Protein AF-A0A2V6M8V3-F1 (afdb_monomer_lite)

Foldseek 3Di:
DDDPVQQLLVLLVVLLVCLVVLVLVSSLVSLVSSLVSCPCVVPVPSNLVSLQSNLVSCVSSVNPVSSVVSLVVSCPRPPNVVCPDPVNSVVD

Secondary structure (DSSP, 8-state):
----TT-HHHHHHHHHHHHHTT-HHHHHHHHHHHHHHS-TTT-HHHHHHHHHHHHHHHHHTT-HHHHHHHHHHHHTSTTHHHH--HHHHH--

Radius of gyration: 12.33 Å; chains: 1; bounding box: 29×24×32 Å

Sequence (92 aa):
MQAQPDYGPALCVLGLIDAALGRKDLALDEGRRAIALTPLEKDVANGSCVLQYFAITAAWASDKELALQQLEAGLRAPSASIMLSYGALKLL

Structure (mmC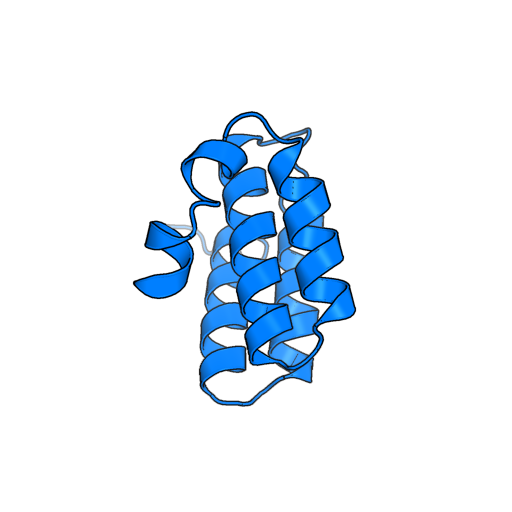IF, N/CA/C/O backbone):
data_AF-A0A2V6M8V3-F1
#
_entry.id   AF-A0A2V6M8V3-F1
#
loop_
_atom_site.group_PDB
_atom_site.id
_atom_site.type_symbol
_atom_site.label_atom_id
_atom_site.label_alt_id
_atom_site.label_comp_id
_atom_site.label_asym_id
_atom_site.label_entity_id
_atom_site.label_seq_id
_atom_site.pdbx_PDB_ins_code
_atom_site.Cartn_x
_atom_site.Cartn_y
_atom_site.Cartn_z
_atom_site.occupancy
_atom_site.B_iso_or_equiv
_atom_site.auth_seq_id
_atom_site.auth_comp_id
_atom_site.auth_asym_id
_atom_site.auth_atom_id
_atom_site.pdbx_PDB_model_num
ATOM 1 N N . MET A 1 1 ? -3.969 15.291 -21.113 1.00 51.00 1 MET A N 1
ATOM 2 C CA . MET A 1 1 ? -3.572 14.178 -20.227 1.00 51.00 1 MET A CA 1
ATOM 3 C C . MET A 1 1 ? -4.662 13.130 -20.294 1.00 51.00 1 MET A C 1
ATOM 5 O O . MET A 1 1 ? -5.817 13.477 -20.092 1.00 51.00 1 MET A O 1
ATOM 9 N N . GLN A 1 2 ? -4.325 11.903 -20.672 1.00 54.50 2 GLN A N 1
ATOM 10 C CA . GLN A 1 2 ? -5.289 10.808 -20.756 1.00 54.50 2 GLN A CA 1
ATOM 11 C C . GLN A 1 2 ? -5.380 10.170 -19.368 1.00 54.50 2 GLN A C 1
ATOM 13 O O . GLN A 1 2 ? -4.343 9.887 -18.770 1.00 54.50 2 GLN A O 1
ATOM 18 N N . ALA A 1 3 ? -6.589 10.007 -18.828 1.00 60.19 3 ALA A N 1
ATOM 19 C CA . ALA A 1 3 ? -6.761 9.295 -17.568 1.00 60.19 3 ALA A CA 1
ATOM 20 C C . ALA A 1 3 ? -6.257 7.857 -17.758 1.00 60.19 3 ALA A C 1
ATOM 22 O O . ALA A 1 3 ? -6.699 7.168 -18.676 1.00 60.19 3 ALA A O 1
ATOM 23 N N . GLN A 1 4 ? -5.311 7.431 -16.923 1.00 66.88 4 GLN A N 1
ATOM 24 C CA . GLN A 1 4 ? -4.862 6.046 -16.840 1.00 66.88 4 GLN A CA 1
ATOM 25 C C . GLN A 1 4 ? -5.513 5.434 -15.595 1.00 66.88 4 GLN A C 1
ATOM 27 O O . GLN A 1 4 ? -4.918 5.480 -14.519 1.00 66.88 4 GLN A O 1
ATOM 32 N N . PRO A 1 5 ? -6.752 4.915 -15.705 1.00 66.00 5 PRO A N 1
ATOM 33 C CA . PRO A 1 5 ? -7.469 4.337 -14.564 1.00 66.00 5 PRO A CA 1
ATOM 34 C C . PRO A 1 5 ? -6.744 3.128 -13.949 1.00 66.00 5 PRO A C 1
ATOM 36 O O . PRO A 1 5 ? -7.041 2.751 -12.820 1.00 66.00 5 PRO A O 1
ATOM 39 N N . ASP A 1 6 ? -5.769 2.568 -14.669 1.00 78.44 6 ASP A N 1
ATOM 40 C CA . ASP A 1 6 ? -4.923 1.452 -14.250 1.00 78.44 6 ASP A CA 1
ATOM 41 C C . ASP A 1 6 ? -3.473 1.879 -13.945 1.00 78.44 6 ASP A C 1
ATOM 43 O O . ASP A 1 6 ? -2.546 1.072 -14.011 1.00 78.44 6 ASP A O 1
ATOM 47 N N . TYR A 1 7 ? -3.240 3.154 -13.613 1.00 86.31 7 TYR A N 1
ATOM 48 C CA . TYR A 1 7 ? -1.927 3.599 -13.146 1.00 86.31 7 TYR A CA 1
ATOM 49 C C . TYR A 1 7 ? -1.717 3.196 -11.681 1.00 86.31 7 TYR A C 1
ATOM 51 O O . TYR A 1 7 ? -2.178 3.868 -10.755 1.00 86.31 7 TYR A O 1
ATOM 59 N N . GLY A 1 8 ? -1.011 2.083 -11.474 1.00 87.38 8 GLY A N 1
ATOM 60 C CA . GLY A 1 8 ? -0.793 1.479 -10.157 1.00 87.38 8 GLY A CA 1
ATOM 61 C C . GLY A 1 8 ? -0.282 2.435 -9.066 1.00 87.38 8 GLY A C 1
ATOM 62 O O . GLY A 1 8 ? -0.844 2.414 -7.971 1.00 87.38 8 GLY A O 1
ATOM 63 N N . PRO A 1 9 ? 0.684 3.340 -9.320 1.00 88.44 9 PRO A N 1
ATOM 64 C CA . PRO A 1 9 ? 1.152 4.274 -8.296 1.00 88.44 9 PRO A CA 1
ATOM 65 C C . PRO A 1 9 ? 0.063 5.213 -7.759 1.00 88.44 9 PRO A C 1
ATOM 67 O O . PRO A 1 9 ? 0.058 5.511 -6.568 1.00 88.44 9 PRO A O 1
ATOM 70 N N . ALA A 1 10 ? -0.896 5.640 -8.590 1.00 90.06 10 ALA A N 1
ATOM 71 C CA . ALA A 1 10 ? -2.007 6.471 -8.119 1.00 90.06 10 ALA A CA 1
ATOM 72 C C . ALA A 1 10 ? -2.964 5.689 -7.204 1.00 90.06 10 ALA A C 1
ATOM 74 O O . ALA A 1 10 ? -3.402 6.222 -6.186 1.00 90.06 10 ALA A O 1
ATOM 75 N N . LEU A 1 11 ? -3.237 4.420 -7.524 1.00 91.69 11 LEU A N 1
ATOM 76 C CA . LEU A 1 11 ? -4.038 3.536 -6.667 1.00 91.69 11 LEU A CA 1
ATOM 77 C C . LEU A 1 11 ? -3.351 3.264 -5.325 1.00 91.69 11 LEU A C 1
ATOM 79 O O . LEU A 1 11 ? -4.016 3.177 -4.300 1.00 91.69 11 LEU A O 1
ATOM 83 N N . CYS A 1 12 ? -2.020 3.189 -5.306 1.00 93.56 12 CYS A N 1
ATOM 84 C CA . CYS A 1 12 ? -1.270 3.010 -4.065 1.00 93.56 12 CYS A CA 1
ATOM 85 C C . CYS A 1 12 ? -1.430 4.207 -3.113 1.00 93.56 12 CYS A C 1
ATOM 87 O O . CYS A 1 12 ? -1.634 4.033 -1.912 1.00 93.56 1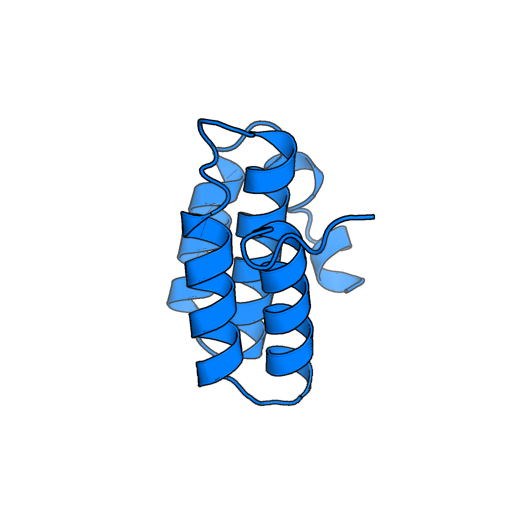2 CYS A O 1
ATOM 89 N N . VAL A 1 13 ? -1.392 5.428 -3.659 1.00 91.31 13 VAL A N 1
ATOM 90 C CA . VAL A 1 13 ? -1.633 6.657 -2.888 1.00 91.31 13 VAL A CA 1
ATOM 91 C C . VAL A 1 13 ? -3.076 6.721 -2.382 1.00 91.31 13 VAL A C 1
ATOM 93 O O . VAL A 1 13 ? -3.293 7.138 -1.246 1.00 91.31 13 VAL A O 1
ATOM 96 N N . LEU A 1 14 ? -4.053 6.284 -3.184 1.00 92.88 14 LEU A N 1
ATOM 97 C CA . LEU A 1 14 ? -5.451 6.211 -2.753 1.00 92.88 14 LEU A CA 1
ATOM 98 C C . LEU A 1 14 ? -5.616 5.257 -1.561 1.00 92.88 14 LEU A C 1
ATOM 100 O O . LEU A 1 14 ? -6.157 5.670 -0.536 1.00 92.88 14 LEU A O 1
ATOM 104 N N . GLY A 1 15 ? -4.994 4.075 -1.622 1.00 93.88 15 GLY A N 1
ATOM 105 C CA . GLY A 1 15 ? -5.033 3.121 -0.516 1.00 93.88 15 GLY A CA 1
ATOM 106 C C . GLY A 1 15 ? -4.388 3.662 0.765 1.00 93.88 15 GLY A C 1
ATOM 107 O O . GLY A 1 15 ? -4.875 3.422 1.866 1.00 93.88 15 GLY A O 1
ATOM 108 N N . LEU A 1 16 ? -3.319 4.453 0.655 1.00 93.25 16 LEU A N 1
ATOM 109 C CA . LEU A 1 16 ? -2.724 5.179 1.786 1.00 93.25 16 LEU A CA 1
ATOM 110 C C . LEU A 1 16 ? -3.710 6.161 2.438 1.00 93.25 16 LEU A C 1
ATOM 112 O O . LEU A 1 16 ? -3.847 6.184 3.663 1.00 93.25 16 LEU A O 1
ATOM 116 N N . ILE A 1 17 ? -4.405 6.958 1.622 1.00 93.62 17 ILE A N 1
ATOM 117 C CA . ILE A 1 17 ? -5.411 7.923 2.086 1.00 93.62 17 ILE A CA 1
ATOM 118 C C . ILE A 1 17 ? -6.569 7.189 2.762 1.00 93.62 17 ILE A C 1
ATOM 120 O O . ILE A 1 17 ? -6.982 7.562 3.859 1.00 93.62 17 ILE A O 1
ATOM 124 N N . ASP A 1 18 ? -7.071 6.122 2.148 1.00 95.88 18 ASP A N 1
ATOM 125 C CA . ASP A 1 18 ? -8.180 5.356 2.700 1.00 95.88 18 ASP A CA 1
ATOM 126 C C . ASP A 1 18 ? -7.796 4.639 4.001 1.00 95.88 18 ASP A C 1
ATOM 128 O O . ASP A 1 18 ? -8.592 4.628 4.944 1.00 95.88 18 ASP A O 1
ATOM 132 N N . ALA A 1 19 ? -6.558 4.152 4.134 1.00 94.94 19 ALA A N 1
ATOM 133 C CA . ALA A 1 19 ? -6.064 3.623 5.402 1.00 94.94 19 ALA A CA 1
ATOM 134 C C . ALA A 1 19 ? -6.000 4.707 6.490 1.00 94.94 19 ALA A C 1
ATOM 136 O O . ALA A 1 19 ? -6.438 4.455 7.615 1.00 94.94 19 ALA A O 1
ATOM 137 N N . ALA A 1 20 ? -5.538 5.919 6.160 1.00 91.75 20 ALA A N 1
ATOM 138 C CA . ALA A 1 20 ? -5.531 7.054 7.089 1.00 91.75 20 ALA A CA 1
ATOM 139 C C . ALA A 1 20 ? -6.947 7.472 7.528 1.00 91.75 20 ALA A C 1
ATOM 141 O O . ALA A 1 20 ? -7.149 7.896 8.665 1.00 91.75 20 ALA A O 1
ATOM 142 N N . LEU A 1 21 ? -7.942 7.314 6.649 1.00 95.88 21 LEU A N 1
ATOM 143 C CA . LEU A 1 21 ? -9.359 7.560 6.941 1.00 95.88 21 LEU A CA 1
ATOM 144 C C . LEU A 1 21 ? -10.054 6.386 7.658 1.00 95.88 21 LEU A C 1
ATOM 146 O O . LEU A 1 21 ? -11.243 6.476 7.966 1.00 95.88 21 LEU A O 1
ATOM 150 N N . GLY A 1 22 ? -9.348 5.281 7.920 1.00 93.94 22 GLY A N 1
ATOM 151 C CA . GLY A 1 22 ? -9.891 4.092 8.582 1.00 93.94 22 GLY A CA 1
ATOM 152 C C . GLY A 1 22 ? -10.702 3.158 7.674 1.00 93.94 22 GLY A C 1
ATOM 153 O O . GLY A 1 22 ? -11.353 2.239 8.170 1.00 93.94 22 GLY A O 1
ATOM 154 N N . ARG A 1 23 ? -10.659 3.345 6.351 1.00 97.00 23 ARG A N 1
ATOM 155 C CA . ARG A 1 23 ? -11.324 2.505 5.337 1.00 97.00 23 ARG A CA 1
ATOM 156 C C . ARG A 1 23 ? -10.435 1.324 4.949 1.00 97.00 23 ARG A C 1
ATOM 158 O O . ARG A 1 23 ? -9.947 1.212 3.830 1.00 97.00 23 ARG A O 1
ATOM 165 N N . LYS A 1 24 ? -10.202 0.452 5.923 1.00 95.19 24 LYS A N 1
ATOM 166 C CA . LYS A 1 24 ? -9.156 -0.580 5.887 1.00 95.19 24 LYS A CA 1
ATOM 167 C C . LYS A 1 24 ? -9.270 -1.548 4.709 1.00 95.19 24 LYS A C 1
ATOM 169 O O . LYS A 1 24 ? -8.286 -1.755 4.011 1.00 95.19 24 LYS A O 1
ATOM 174 N N . ASP A 1 25 ? -10.452 -2.114 4.477 1.00 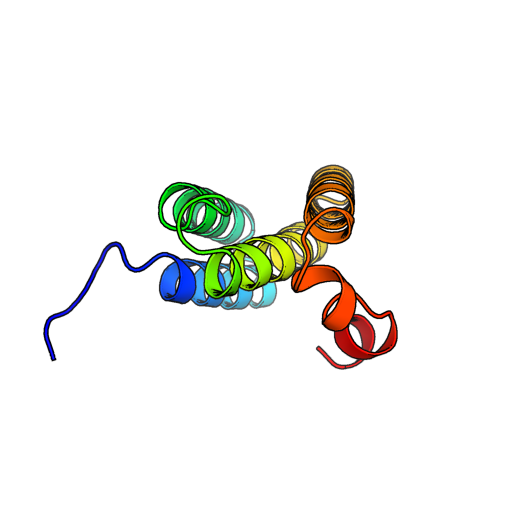95.19 25 ASP A N 1
ATOM 175 C CA . ASP A 1 25 ? -10.632 -3.131 3.432 1.00 95.19 25 ASP A CA 1
ATOM 176 C C . ASP A 1 25 ? -10.423 -2.539 2.034 1.00 95.19 25 ASP A C 1
ATOM 178 O O . ASP A 1 25 ? -9.707 -3.111 1.215 1.00 95.19 25 ASP A O 1
ATOM 182 N N . LEU A 1 26 ? -10.970 -1.340 1.801 1.00 95.50 26 LEU A N 1
ATOM 183 C CA . LEU A 1 26 ? -10.801 -0.606 0.546 1.00 95.50 26 LEU A CA 1
ATOM 184 C C . LEU A 1 26 ? -9.326 -0.279 0.291 1.00 95.50 26 LEU A C 1
ATOM 186 O O . LEU A 1 26 ? -8.803 -0.551 -0.786 1.00 95.50 26 LEU A O 1
ATOM 190 N N . ALA A 1 27 ? -8.640 0.214 1.321 1.00 95.62 27 ALA A N 1
ATOM 191 C CA . ALA A 1 27 ? -7.225 0.533 1.259 1.00 95.62 27 ALA A CA 1
ATOM 192 C C . ALA A 1 27 ? -6.353 -0.674 0.876 1.00 95.62 27 ALA A C 1
ATOM 194 O O . ALA A 1 27 ? -5.407 -0.553 0.090 1.00 95.62 27 ALA A O 1
ATOM 195 N N . LEU A 1 28 ? -6.674 -1.854 1.418 1.00 95.38 28 LEU A N 1
ATOM 196 C CA . LEU A 1 28 ? -5.960 -3.087 1.102 1.00 95.38 28 LEU A CA 1
ATOM 197 C C . LEU A 1 28 ? -6.237 -3.562 -0.328 1.00 95.38 28 LEU A C 1
ATOM 199 O O . LEU A 1 28 ? -5.297 -3.964 -1.016 1.00 95.38 28 LEU A O 1
ATOM 203 N N . ASP A 1 29 ? -7.485 -3.500 -0.790 1.00 95.44 29 ASP A N 1
ATOM 204 C CA . ASP A 1 29 ? -7.851 -3.886 -2.157 1.00 95.44 29 ASP A CA 1
ATOM 205 C C . ASP A 1 29 ? -7.164 -3.001 -3.204 1.00 95.44 29 ASP A C 1
ATOM 207 O O . ASP A 1 29 ? -6.568 -3.501 -4.166 1.00 95.44 29 ASP A O 1
ATOM 211 N N . GLU A 1 30 ? -7.168 -1.687 -2.992 1.00 94.69 30 GLU A N 1
ATOM 212 C CA . GLU A 1 30 ? -6.496 -0.728 -3.870 1.00 94.69 30 GLU A CA 1
ATOM 213 C C . GLU A 1 30 ? -4.984 -0.943 -3.903 1.00 94.69 30 GLU A C 1
ATOM 215 O O . GLU A 1 30 ? -4.376 -0.959 -4.976 1.00 94.69 30 GLU A O 1
ATOM 220 N N . GLY A 1 31 ? -4.378 -1.190 -2.742 1.00 93.69 31 GLY A N 1
ATOM 221 C CA . GLY A 1 31 ? -2.957 -1.487 -2.633 1.00 93.69 31 GLY A CA 1
ATOM 222 C C . GLY A 1 31 ? -2.547 -2.788 -3.334 1.00 93.69 31 GLY A C 1
ATOM 223 O O . GLY A 1 31 ? -1.551 -2.812 -4.061 1.00 93.69 31 GLY A O 1
ATOM 224 N N . ARG A 1 32 ? -3.345 -3.860 -3.217 1.00 94.44 32 ARG A N 1
ATOM 225 C CA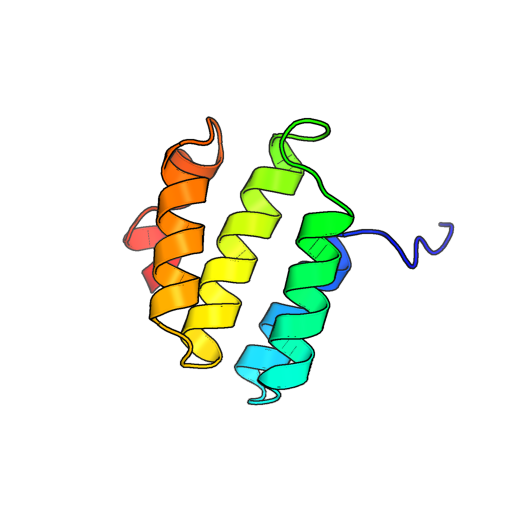 . ARG A 1 32 ? -3.109 -5.112 -3.965 1.00 94.44 32 ARG A CA 1
ATOM 226 C C . ARG A 1 32 ? -3.210 -4.888 -5.471 1.00 94.44 32 ARG A C 1
ATOM 228 O O . ARG A 1 32 ? -2.383 -5.402 -6.227 1.00 94.44 32 ARG A O 1
ATOM 235 N N . ARG A 1 33 ? -4.188 -4.095 -5.915 1.00 94.75 33 ARG A N 1
ATOM 236 C CA . ARG A 1 33 ? -4.339 -3.739 -7.331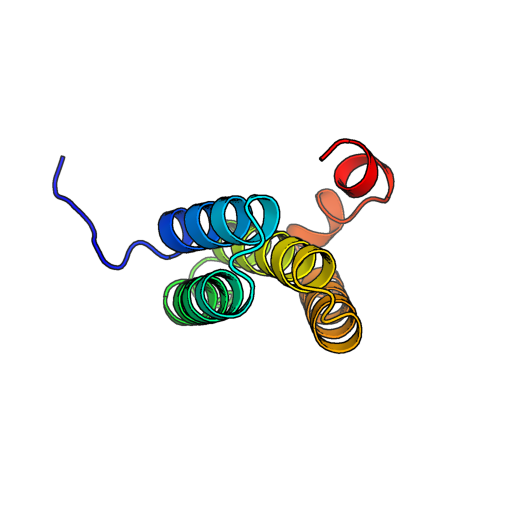 1.00 94.75 33 ARG A CA 1
ATOM 237 C C . ARG A 1 33 ? -3.161 -2.898 -7.827 1.00 94.75 33 ARG A C 1
ATOM 239 O O . ARG A 1 33 ? -2.679 -3.139 -8.931 1.00 94.75 33 ARG A O 1
ATOM 246 N N . ALA A 1 34 ? -2.650 -1.978 -7.012 1.00 94.56 34 ALA A N 1
ATOM 247 C CA . ALA A 1 34 ? -1.460 -1.197 -7.335 1.00 94.56 34 ALA A CA 1
ATOM 248 C C . ALA A 1 34 ? -0.226 -2.082 -7.571 1.00 94.56 34 ALA A C 1
ATOM 250 O O . ALA A 1 34 ? 0.481 -1.879 -8.563 1.00 94.56 34 ALA A O 1
ATOM 251 N N . ILE A 1 35 ? -0.006 -3.087 -6.713 1.00 92.25 35 ILE A N 1
ATOM 252 C CA . ILE A 1 35 ? 1.077 -4.076 -6.867 1.00 92.25 35 ILE A CA 1
ATOM 253 C C . ILE A 1 35 ? 0.909 -4.867 -8.167 1.00 92.25 35 ILE A C 1
ATOM 255 O O . ILE A 1 35 ? 1.860 -5.003 -8.932 1.00 92.25 35 ILE A O 1
ATOM 259 N N . ALA A 1 36 ? -0.303 -5.348 -8.457 1.00 92.88 36 ALA A N 1
ATOM 260 C CA . ALA A 1 36 ? -0.574 -6.108 -9.678 1.00 92.88 36 ALA A CA 1
ATOM 261 C C . ALA A 1 36 ? -0.329 -5.288 -10.960 1.00 92.88 36 ALA A C 1
ATOM 263 O O . ALA A 1 36 ? 0.143 -5.823 -11.964 1.00 92.88 36 ALA A O 1
ATOM 264 N N . LEU A 1 37 ? -0.635 -3.987 -10.923 1.00 93.50 37 LEU A N 1
ATOM 265 C CA . LEU A 1 37 ? -0.443 -3.056 -12.039 1.00 93.50 37 LEU A CA 1
ATOM 266 C C . LEU A 1 37 ? 0.991 -2.529 -12.156 1.00 93.50 37 LEU A C 1
ATOM 268 O O . LEU A 1 37 ? 1.374 -2.060 -13.227 1.00 93.50 37 LEU A O 1
ATOM 272 N N . THR A 1 38 ? 1.794 -2.649 -11.094 1.00 91.75 38 THR A N 1
ATOM 273 C CA . THR A 1 38 ? 3.190 -2.185 -11.059 1.00 91.75 38 THR A CA 1
ATOM 274 C C . THR A 1 38 ? 4.144 -3.317 -10.660 1.00 91.75 38 THR A C 1
ATOM 276 O O . THR A 1 38 ? 4.759 -3.250 -9.593 1.00 91.75 38 THR A O 1
ATOM 279 N N . PRO A 1 39 ? 4.289 -4.376 -11.485 1.00 89.00 39 PRO A N 1
ATOM 280 C CA . PRO A 1 39 ? 5.198 -5.470 -11.168 1.00 89.00 39 PRO A CA 1
ATOM 281 C C . PRO A 1 39 ? 6.632 -4.955 -11.047 1.00 89.00 39 PRO A C 1
ATOM 283 O O . PRO A 1 39 ? 7.130 -4.278 -11.955 1.00 89.00 39 PRO A O 1
ATOM 286 N N . LEU A 1 40 ? 7.300 -5.306 -9.948 1.00 85.25 40 LEU A N 1
ATOM 287 C CA . LEU A 1 40 ? 8.658 -4.856 -9.643 1.00 85.25 40 LEU A CA 1
ATOM 288 C C . LEU A 1 40 ? 9.644 -5.205 -10.767 1.00 85.25 40 LEU A C 1
ATOM 290 O O . LEU A 1 40 ? 10.541 -4.426 -11.069 1.00 85.25 40 LEU A O 1
ATOM 294 N N . GLU A 1 41 ? 9.457 -6.350 -11.424 1.00 86.62 41 GLU A N 1
ATOM 295 C CA . GLU A 1 41 ? 10.315 -6.838 -12.506 1.00 86.62 41 GLU A CA 1
ATOM 296 C C . GLU A 1 41 ? 10.212 -5.989 -13.780 1.00 86.62 41 GLU A C 1
ATOM 298 O O . GLU A 1 41 ? 11.117 -6.016 -14.613 1.00 86.62 41 GLU A O 1
ATOM 303 N N . LYS A 1 42 ? 9.103 -5.258 -13.955 1.00 87.75 42 LYS A N 1
ATOM 304 C CA . LYS A 1 42 ? 8.840 -4.422 -15.136 1.00 87.75 42 LYS A CA 1
ATOM 305 C C . LYS A 1 42 ? 9.186 -2.958 -14.905 1.00 87.75 42 LYS A C 1
ATOM 307 O O . LYS A 1 42 ? 9.600 -2.283 -15.842 1.00 87.75 42 LYS A O 1
ATOM 312 N N . ASP A 1 43 ? 9.008 -2.479 -13.679 1.00 87.88 43 ASP A N 1
ATOM 313 C CA . ASP A 1 43 ? 9.311 -1.109 -13.281 1.00 87.88 43 ASP A CA 1
ATOM 314 C C . ASP A 1 43 ? 9.827 -1.104 -11.842 1.00 87.88 43 ASP A C 1
ATOM 316 O O . ASP A 1 43 ? 9.068 -1.011 -10.876 1.00 87.88 43 ASP A O 1
ATOM 320 N N . VAL A 1 44 ? 11.146 -1.229 -11.700 1.00 84.50 44 VAL A N 1
ATOM 321 C CA . VAL A 1 44 ? 11.795 -1.328 -10.386 1.00 84.50 44 VAL A CA 1
ATOM 322 C C . VAL A 1 44 ? 11.582 -0.056 -9.566 1.00 84.50 44 VAL A C 1
ATOM 324 O O . VAL A 1 44 ? 11.429 -0.139 -8.347 1.00 84.50 44 VAL A O 1
ATOM 327 N N . ALA A 1 45 ? 11.552 1.112 -10.215 1.00 83.31 45 ALA A N 1
ATOM 328 C CA . ALA A 1 45 ? 11.425 2.395 -9.535 1.00 83.31 45 ALA A CA 1
ATOM 329 C C . ALA A 1 45 ? 10.025 2.556 -8.933 1.00 83.31 45 ALA A C 1
ATOM 331 O O . ALA A 1 45 ? 9.893 2.737 -7.722 1.00 83.31 45 ALA A O 1
ATOM 332 N N . ASN A 1 46 ? 8.978 2.421 -9.751 1.00 87.00 46 ASN A N 1
ATOM 333 C CA . ASN A 1 46 ? 7.607 2.555 -9.262 1.00 87.00 46 ASN A CA 1
ATOM 334 C C . ASN A 1 46 ? 7.179 1.347 -8.420 1.00 87.00 46 ASN A C 1
ATOM 336 O O . ASN A 1 46 ? 6.515 1.525 -7.400 1.00 87.00 46 ASN A O 1
ATOM 340 N N . GLY A 1 47 ? 7.593 0.132 -8.789 1.00 88.50 47 GLY A N 1
ATOM 341 C CA . GLY A 1 47 ? 7.276 -1.090 -8.049 1.00 88.50 47 GLY A CA 1
ATOM 342 C C . GLY A 1 47 ? 7.837 -1.073 -6.626 1.00 88.50 47 GLY A C 1
ATOM 343 O O . GLY A 1 47 ? 7.141 -1.455 -5.686 1.00 88.50 47 GLY A O 1
ATOM 344 N N . SER A 1 48 ? 9.052 -0.543 -6.439 1.00 84.50 48 SER A N 1
ATOM 345 C CA . SER A 1 48 ? 9.648 -0.356 -5.107 1.00 84.50 48 SER A CA 1
ATOM 346 C C . SER A 1 48 ? 8.820 0.595 -4.235 1.00 84.50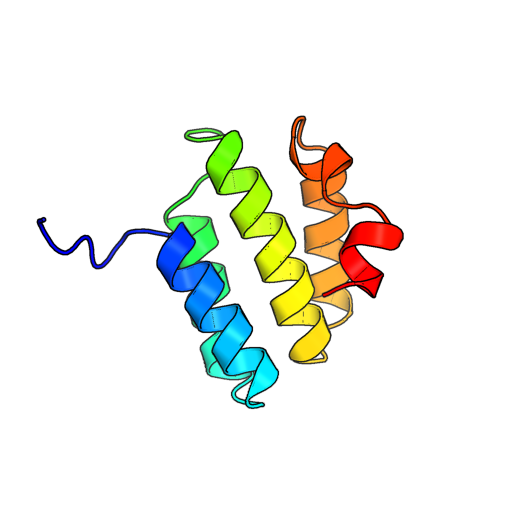 48 SER A C 1
ATOM 348 O O . SER A 1 48 ? 8.552 0.284 -3.074 1.00 84.50 48 SER A O 1
ATOM 350 N N . CYS A 1 49 ? 8.376 1.728 -4.792 1.00 85.31 49 CYS A N 1
ATOM 351 C CA . CYS A 1 49 ? 7.530 2.690 -4.080 1.00 85.31 49 CYS A CA 1
ATOM 352 C C . CYS A 1 49 ? 6.166 2.092 -3.714 1.00 85.31 49 CYS A C 1
ATOM 354 O O . CYS A 1 49 ? 5.706 2.249 -2.585 1.00 85.31 49 CYS A O 1
ATOM 356 N N . VAL A 1 50 ? 5.531 1.381 -4.651 1.00 90.75 50 VAL A N 1
ATOM 357 C CA . VAL A 1 50 ? 4.220 0.752 -4.435 1.00 90.75 50 VAL A CA 1
ATOM 358 C C . VAL A 1 50 ? 4.281 -0.294 -3.319 1.00 90.75 50 VAL A C 1
ATOM 360 O O . VAL A 1 50 ? 3.418 -0.295 -2.444 1.00 90.75 50 VAL A O 1
ATOM 363 N N . LEU A 1 51 ? 5.313 -1.143 -3.293 1.00 89.50 51 LEU A N 1
ATOM 364 C CA . LEU A 1 51 ? 5.500 -2.132 -2.224 1.00 89.50 51 LEU A CA 1
ATOM 365 C C . LEU A 1 51 ? 5.657 -1.473 -0.847 1.00 89.50 51 LEU A C 1
ATOM 367 O O . LEU A 1 51 ? 5.046 -1.913 0.128 1.00 89.50 51 LEU A O 1
ATOM 371 N N . GLN A 1 52 ? 6.440 -0.396 -0.760 1.00 85.56 52 GLN A N 1
ATOM 372 C CA . GLN A 1 52 ? 6.636 0.322 0.498 1.00 85.56 52 GLN A CA 1
ATOM 373 C C . GLN A 1 52 ? 5.352 0.982 0.996 1.00 85.56 52 GLN A C 1
ATOM 375 O O . GLN A 1 52 ? 4.991 0.840 2.165 1.00 85.56 52 GLN A O 1
ATOM 380 N N . TYR A 1 53 ? 4.677 1.733 0.131 1.00 89.50 53 TYR A N 1
ATOM 381 C CA . TYR A 1 53 ? 3.446 2.411 0.507 1.00 89.50 53 TYR A CA 1
ATOM 382 C C . TYR A 1 53 ? 2.360 1.410 0.885 1.00 89.50 53 TYR A C 1
ATOM 384 O O . TYR A 1 53 ? 1.678 1.623 1.882 1.00 89.50 53 TYR A O 1
ATOM 392 N N . PHE A 1 54 ? 2.292 0.260 0.209 1.00 92.81 54 PHE A N 1
ATOM 393 C CA . PHE A 1 54 ? 1.394 -0.811 0.616 1.00 92.81 54 PHE A CA 1
ATOM 394 C C . PHE A 1 54 ? 1.733 -1.400 1.994 1.00 92.81 54 PHE A C 1
ATOM 396 O O . PHE A 1 54 ? 0.824 -1.714 2.762 1.00 92.81 54 PHE A O 1
ATOM 403 N N . ALA A 1 55 ? 3.014 -1.502 2.362 1.00 90.25 55 ALA A N 1
ATOM 404 C CA . ALA A 1 55 ? 3.401 -1.921 3.710 1.00 90.25 55 ALA A CA 1
ATOM 405 C C . ALA A 1 55 ? 2.899 -0.943 4.790 1.00 90.25 55 ALA A C 1
ATOM 407 O O . ALA A 1 55 ? 2.419 -1.370 5.843 1.00 90.25 55 ALA A O 1
ATOM 408 N N . ILE A 1 56 ? 2.963 0.366 4.518 1.00 90.06 56 ILE A N 1
ATOM 409 C CA . ILE A 1 56 ? 2.426 1.410 5.405 1.00 90.06 56 ILE A CA 1
ATOM 410 C C . ILE A 1 56 ? 0.898 1.314 5.472 1.00 90.06 56 ILE A C 1
ATOM 412 O O . ILE A 1 56 ? 0.338 1.293 6.567 1.00 90.06 56 ILE A O 1
ATOM 416 N N . THR A 1 57 ? 0.231 1.167 4.324 1.00 93.88 57 THR A N 1
ATOM 417 C CA . THR A 1 57 ? -1.216 0.935 4.231 1.00 93.88 57 THR A CA 1
ATOM 418 C C . THR A 1 57 ? -1.646 -0.260 5.081 1.00 93.88 57 THR A C 1
ATOM 420 O O . THR A 1 57 ? -2.574 -0.136 5.878 1.00 93.88 57 THR A O 1
ATOM 423 N N . ALA A 1 58 ? -0.952 -1.398 4.978 1.00 93.31 58 ALA A N 1
ATOM 424 C CA . ALA A 1 58 ? -1.237 -2.589 5.776 1.00 93.31 58 ALA A CA 1
ATOM 425 C C . ALA A 1 58 ? -1.036 -2.342 7.280 1.00 93.31 58 ALA A C 1
ATOM 427 O O . ALA A 1 58 ? -1.881 -2.720 8.096 1.00 93.31 58 ALA A O 1
ATOM 428 N N . ALA A 1 59 ? 0.029 -1.627 7.659 1.00 91.31 59 ALA A N 1
ATOM 429 C CA . ALA A 1 59 ? 0.278 -1.264 9.051 1.00 91.31 59 ALA A CA 1
ATOM 430 C C . ALA A 1 59 ? -0.839 -0.369 9.620 1.00 91.31 59 ALA A C 1
ATOM 432 O O . ALA A 1 59 ? -1.346 -0.633 10.714 1.00 91.31 59 ALA A O 1
ATOM 433 N N . TRP A 1 60 ? -1.270 0.650 8.870 1.00 91.44 60 TRP A N 1
ATOM 434 C CA . TRP A 1 60 ? -2.375 1.542 9.244 1.00 91.44 60 TRP A CA 1
ATOM 435 C C . TRP A 1 60 ? -3.730 0.820 9.252 1.00 91.44 60 TRP A C 1
ATOM 437 O O . TRP A 1 60 ? -4.559 1.056 10.134 1.00 91.44 60 TRP A O 1
ATOM 447 N N . ALA A 1 61 ? -3.921 -0.164 8.370 1.00 94.19 61 ALA A N 1
ATOM 448 C CA . ALA A 1 61 ? -5.067 -1.069 8.395 1.00 94.19 61 ALA A CA 1
ATOM 449 C C . ALA A 1 61 ? -5.063 -2.038 9.599 1.00 94.19 61 ALA A C 1
ATOM 451 O O . ALA A 1 61 ? -6.063 -2.704 9.865 1.00 94.19 61 ALA A O 1
ATOM 452 N N . SER A 1 62 ? -4.000 -2.045 10.411 1.00 90.75 62 SER A N 1
ATOM 453 C CA . SER A 1 62 ? -3.772 -2.974 11.530 1.00 90.75 62 SER A CA 1
ATOM 454 C C . SER A 1 62 ? -3.477 -4.424 11.115 1.00 90.75 62 SER A C 1
ATOM 456 O O . SER A 1 62 ? -3.515 -5.306 11.972 1.00 90.75 62 SER A O 1
ATOM 458 N N . ASP A 1 63 ? -3.116 -4.665 9.851 1.00 91.44 63 ASP A N 1
ATOM 459 C CA . ASP A 1 63 ? -2.636 -5.958 9.347 1.00 91.44 63 ASP A CA 1
ATOM 460 C C . ASP A 1 63 ? -1.099 -6.016 9.421 1.00 91.44 63 ASP A C 1
ATOM 462 O O . ASP A 1 63 ? -0.361 -5.728 8.473 1.00 91.44 63 ASP A O 1
ATOM 466 N N . LYS A 1 64 ? -0.601 -6.316 10.625 1.00 87.94 64 LYS A N 1
ATOM 467 C CA . LYS A 1 64 ? 0.833 -6.254 10.951 1.00 87.94 64 LYS A CA 1
ATOM 468 C C . LYS A 1 64 ? 1.655 -7.332 10.250 1.00 87.94 64 LYS A C 1
ATOM 470 O O . LYS A 1 64 ? 2.802 -7.071 9.894 1.00 87.94 64 LYS A O 1
ATOM 475 N N . GLU A 1 65 ? 1.099 -8.528 10.082 1.00 91.31 65 GLU A N 1
ATOM 476 C CA . GLU A 1 65 ? 1.790 -9.632 9.409 1.00 91.31 65 GLU A CA 1
ATOM 477 C C . GLU A 1 65 ? 1.993 -9.304 7.935 1.00 91.31 65 GLU A C 1
ATOM 479 O O . GLU A 1 65 ? 3.116 -9.401 7.436 1.00 91.31 65 GLU A O 1
ATOM 484 N N . LEU A 1 66 ? 0.944 -8.806 7.271 1.00 88.81 66 LEU A N 1
ATOM 485 C CA . LEU A 1 66 ? 1.044 -8.358 5.891 1.00 88.81 66 LEU A CA 1
ATOM 486 C C . LEU A 1 66 ? 2.051 -7.214 5.747 1.00 88.81 66 LEU A C 1
ATOM 488 O O . LEU A 1 66 ? 2.894 -7.258 4.854 1.00 88.81 66 LEU A O 1
ATOM 492 N N . ALA A 1 67 ? 2.021 -6.222 6.641 1.00 88.38 67 ALA A N 1
ATOM 493 C CA . ALA A 1 67 ? 2.983 -5.123 6.618 1.00 88.38 67 ALA A CA 1
ATOM 494 C C . ALA A 1 67 ? 4.436 -5.629 6.678 1.00 88.38 67 ALA A C 1
ATOM 496 O O . ALA A 1 67 ? 5.268 -5.220 5.870 1.00 88.38 67 ALA A O 1
ATOM 497 N N . LEU A 1 68 ? 4.738 -6.563 7.587 1.00 87.38 68 LEU A N 1
ATOM 498 C CA . LEU A 1 68 ? 6.075 -7.146 7.725 1.00 87.38 68 LEU A CA 1
ATOM 499 C C . LEU A 1 68 ? 6.504 -7.939 6.485 1.00 87.38 68 LEU A C 1
ATOM 501 O O . LEU A 1 68 ? 7.642 -7.793 6.043 1.00 87.38 68 LEU A O 1
ATOM 505 N N . GLN A 1 69 ? 5.600 -8.719 5.889 1.00 89.00 69 GLN A N 1
ATOM 506 C CA . GLN A 1 69 ? 5.879 -9.451 4.649 1.00 89.00 69 GLN A CA 1
ATOM 507 C C . GLN A 1 69 ? 6.244 -8.507 3.495 1.00 89.00 69 GLN A C 1
ATOM 509 O O . GLN A 1 69 ? 7.182 -8.775 2.743 1.00 89.00 69 GLN A O 1
ATOM 514 N N . GLN A 1 70 ? 5.533 -7.384 3.364 1.00 85.69 70 GLN A N 1
ATOM 515 C CA . GLN A 1 70 ? 5.810 -6.390 2.323 1.00 85.69 70 GLN A CA 1
ATOM 516 C C . GLN A 1 70 ? 7.132 -5.656 2.569 1.00 85.69 70 GLN A C 1
ATOM 518 O O . GLN A 1 70 ? 7.893 -5.427 1.628 1.00 85.69 70 GLN A O 1
ATOM 523 N N . LEU A 1 71 ? 7.454 -5.350 3.831 1.00 82.50 71 LEU A N 1
ATOM 524 C CA . LEU A 1 71 ? 8.755 -4.787 4.200 1.00 82.50 71 LEU A CA 1
ATOM 525 C C . LEU A 1 71 ? 9.898 -5.745 3.849 1.00 82.50 71 LEU A C 1
ATOM 527 O O . LEU A 1 71 ? 10.885 -5.319 3.254 1.00 82.50 71 LEU A O 1
ATOM 531 N N . GLU A 1 72 ? 9.768 -7.036 4.165 1.00 83.88 72 GLU A N 1
ATOM 532 C CA . GLU A 1 72 ? 10.787 -8.035 3.833 1.00 83.88 72 GLU A CA 1
ATOM 533 C C . GLU A 1 72 ? 10.988 -8.170 2.317 1.00 83.88 72 GLU A C 1
ATOM 535 O O . GLU A 1 72 ? 12.127 -8.219 1.845 1.00 83.88 72 GLU A O 1
ATOM 540 N N . ALA A 1 73 ? 9.897 -8.180 1.546 1.00 80.12 73 ALA A N 1
ATOM 541 C CA . ALA A 1 73 ? 9.961 -8.190 0.088 1.00 80.12 73 ALA A CA 1
ATOM 542 C C . ALA A 1 73 ? 10.664 -6.933 -0.457 1.00 80.12 73 ALA A C 1
ATOM 544 O O . ALA A 1 73 ? 11.543 -7.037 -1.315 1.00 80.12 73 ALA A O 1
ATOM 545 N N . GLY A 1 74 ? 10.336 -5.757 0.085 1.00 74.44 74 GLY A N 1
ATOM 546 C CA . GLY A 1 74 ? 10.942 -4.482 -0.296 1.00 74.44 74 GLY A CA 1
ATOM 547 C C . GLY A 1 74 ? 12.428 -4.380 0.056 1.00 74.44 74 GLY A C 1
ATOM 548 O O . GLY A 1 74 ? 13.209 -3.867 -0.738 1.00 74.44 74 GLY A O 1
ATOM 549 N N . LEU A 1 75 ? 12.873 -4.928 1.189 1.00 73.12 75 LEU A N 1
ATOM 550 C CA . LEU A 1 75 ? 14.294 -4.924 1.573 1.00 73.12 75 LEU A CA 1
ATOM 551 C C . LEU A 1 75 ? 15.194 -5.663 0.574 1.00 73.12 75 LEU A C 1
ATOM 553 O O . LEU A 1 75 ? 16.385 -5.370 0.481 1.00 73.12 75 LEU A O 1
ATOM 557 N N . ARG A 1 76 ? 14.632 -6.610 -0.181 1.00 73.56 76 ARG A N 1
ATOM 558 C CA . ARG A 1 76 ? 15.346 -7.346 -1.231 1.00 73.56 76 ARG A CA 1
ATOM 559 C C . ARG A 1 76 ? 15.379 -6.586 -2.565 1.00 73.56 76 ARG A C 1
ATOM 561 O O . ARG A 1 76 ? 16.079 -7.021 -3.478 1.00 73.56 76 ARG A O 1
ATOM 568 N N . ALA A 1 77 ? 14.664 -5.463 -2.688 1.00 67.25 77 ALA A N 1
ATOM 569 C CA . ALA A 1 77 ? 14.626 -4.644 -3.896 1.00 67.25 77 ALA A CA 1
ATOM 570 C C . ALA A 1 77 ? 15.713 -3.538 -3.883 1.00 67.25 77 ALA A C 1
ATOM 572 O O . ALA A 1 77 ? 15.934 -2.898 -2.849 1.00 67.25 77 ALA A O 1
ATOM 573 N N . PRO A 1 78 ? 16.372 -3.248 -5.027 1.00 61.22 78 PRO A N 1
ATOM 574 C CA . PRO A 1 78 ? 17.520 -2.332 -5.087 1.00 61.22 78 PRO A CA 1
ATOM 575 C C . PRO A 1 78 ? 17.230 -0.892 -4.636 1.00 61.22 78 PRO A C 1
ATOM 577 O O . PRO A 1 78 ? 18.133 -0.215 -4.154 1.00 61.22 78 PRO A O 1
ATOM 580 N N . SER A 1 79 ? 15.992 -0.413 -4.805 1.00 61.41 79 SER A N 1
ATOM 581 C CA . SER A 1 79 ? 15.603 0.988 -4.568 1.00 61.41 79 SER A CA 1
ATOM 582 C C . SER A 1 79 ? 14.819 1.182 -3.269 1.00 61.41 79 SER A C 1
ATOM 584 O O . SER A 1 79 ? 14.969 2.204 -2.601 1.00 61.41 79 SER A O 1
ATOM 586 N N . ALA A 1 80 ? 14.008 0.196 -2.877 1.00 55.78 80 ALA A N 1
ATOM 587 C CA . ALA A 1 80 ? 13.195 0.278 -1.666 1.00 55.78 80 ALA A CA 1
ATOM 588 C C . ALA A 1 80 ? 14.050 0.301 -0.387 1.00 55.78 80 ALA A C 1
ATOM 590 O O . ALA A 1 80 ? 13.663 0.946 0.582 1.00 55.78 80 ALA A O 1
ATOM 591 N N . SER A 1 81 ? 15.247 -0.297 -0.383 1.00 56.62 81 SER A N 1
ATOM 592 C CA . SER A 1 81 ? 16.165 -0.258 0.769 1.00 56.62 81 SER A CA 1
ATOM 593 C C . SER A 1 81 ? 16.628 1.159 1.161 1.00 56.62 81 SER A C 1
ATOM 595 O O . SER A 1 81 ? 16.914 1.398 2.332 1.00 56.62 81 SER A O 1
ATOM 597 N N . ILE A 1 82 ? 16.639 2.121 0.226 1.00 59.03 82 ILE A N 1
ATOM 598 C CA . ILE A 1 82 ? 16.961 3.536 0.502 1.00 59.03 82 ILE A CA 1
ATOM 599 C C . ILE A 1 82 ? 15.786 4.244 1.192 1.00 59.03 82 ILE A C 1
ATOM 601 O O . ILE A 1 82 ? 15.986 5.105 2.050 1.00 59.03 82 ILE A O 1
ATOM 605 N N . MET A 1 83 ? 14.553 3.875 0.839 1.00 58.22 83 MET A N 1
ATOM 606 C CA . MET A 1 83 ? 13.345 4.499 1.378 1.00 58.22 83 MET A CA 1
ATOM 607 C C . MET A 1 83 ? 12.795 3.784 2.623 1.00 58.22 83 MET A C 1
ATOM 609 O O . MET A 1 83 ? 12.085 4.407 3.407 1.00 58.22 83 MET A O 1
ATOM 613 N N . LEU A 1 84 ? 13.147 2.517 2.863 1.00 63.31 84 LEU A N 1
ATOM 614 C CA . LEU A 1 84 ? 12.758 1.710 4.028 1.00 63.31 84 LEU A CA 1
ATOM 615 C C . LEU A 1 84 ? 13.678 1.942 5.237 1.00 63.31 84 LEU A C 1
ATOM 617 O O . LEU A 1 84 ? 14.169 1.008 5.869 1.00 63.31 84 LEU A O 1
ATOM 621 N N . SER A 1 85 ? 13.917 3.208 5.578 1.00 65.25 85 SER A N 1
ATOM 622 C CA . SER A 1 85 ? 14.609 3.567 6.817 1.00 65.25 85 SER A CA 1
ATOM 623 C C . SER A 1 85 ? 13.609 3.867 7.932 1.00 65.25 85 SER A C 1
ATOM 625 O O . SER A 1 85 ? 12.516 4.383 7.691 1.00 65.25 85 SER A O 1
ATOM 627 N N . TYR A 1 86 ? 14.006 3.613 9.181 1.00 60.91 86 TYR A N 1
ATOM 628 C CA . TYR A 1 86 ? 13.219 4.020 10.350 1.00 60.91 86 TYR A CA 1
ATOM 629 C C . TYR A 1 86 ? 12.876 5.521 10.318 1.00 60.91 86 TYR A C 1
ATOM 631 O O . TYR A 1 86 ? 11.778 5.909 10.702 1.00 60.91 86 TYR A O 1
ATOM 639 N N . GLY A 1 87 ? 13.789 6.360 9.814 1.00 66.31 87 GLY A N 1
ATOM 640 C CA . GLY A 1 87 ? 13.558 7.795 9.649 1.00 66.31 87 GLY A CA 1
ATOM 641 C C . GLY A 1 87 ? 12.434 8.109 8.661 1.00 66.31 87 GLY A C 1
ATOM 642 O O . GLY A 1 87 ? 11.552 8.894 8.989 1.00 66.31 87 GLY A O 1
ATOM 643 N N . ALA A 1 88 ? 12.420 7.462 7.495 1.00 66.50 88 ALA A N 1
ATOM 644 C CA . ALA A 1 88 ? 11.360 7.645 6.505 1.00 66.50 88 ALA A CA 1
ATOM 645 C C . ALA A 1 88 ? 9.994 7.170 7.024 1.00 66.50 88 ALA A C 1
ATOM 647 O O . ALA A 1 88 ? 8.999 7.856 6.830 1.00 66.50 88 ALA A O 1
ATOM 648 N N . LEU A 1 89 ? 9.951 6.042 7.742 1.00 66.19 89 LEU A N 1
ATOM 649 C CA . LEU A 1 89 ? 8.709 5.522 8.326 1.00 66.19 89 LEU A CA 1
ATOM 650 C C . LEU A 1 89 ? 8.191 6.359 9.502 1.00 66.19 89 LEU A C 1
ATOM 652 O O . LEU A 1 89 ? 6.991 6.398 9.727 1.00 66.19 89 LEU A O 1
ATOM 656 N N . LYS A 1 90 ? 9.076 7.002 10.272 1.00 69.06 90 LYS A N 1
ATOM 657 C CA . LYS A 1 90 ? 8.694 7.826 11.429 1.00 69.06 90 LYS A CA 1
ATOM 658 C C . LYS A 1 90 ? 8.173 9.215 11.041 1.00 69.06 90 LYS A C 1
ATOM 660 O O . LYS A 1 90 ? 7.507 9.851 11.852 1.00 69.06 90 LYS A O 1
ATOM 665 N N . LEU A 1 91 ? 8.558 9.717 9.869 1.00 61.78 91 LEU A N 1
ATOM 666 C CA . LEU A 1 91 ? 8.218 11.064 9.395 1.00 61.78 91 LEU A CA 1
ATOM 667 C C . LEU A 1 91 ? 6.981 11.099 8.481 1.00 61.78 91 LEU A C 1
ATOM 669 O O . LEU A 1 91 ? 6.559 12.193 8.105 1.00 61.78 91 LEU A O 1
ATOM 673 N N . LEU A 1 92 ? 6.438 9.932 8.127 1.00 57.53 92 LEU A N 1
ATOM 674 C CA . LEU A 1 92 ? 5.140 9.755 7.469 1.00 57.53 92 LEU A CA 1
ATOM 675 C C . LEU A 1 92 ? 4.036 9.605 8.519 1.00 57.53 92 LEU A C 1
ATOM 677 O O . LEU A 1 92 ? 2.934 10.133 8.263 1.00 57.53 92 LEU A O 1
#

pLDDT: mean 83.37, std 12.88, range [51.0, 97.0]